Protein AF-A0A6P2CNF5-F1 (afdb_monomer_lite)

Sequence (81 aa):
MVSKKKLDTRRTELLDLFKLADKHPEQAQQAIQQVINPPYSRKLADNITESSINNLSDPYLENYYNDWLYKIWNYAEKIKQ

Structure (mmCIF, N/CA/C/O backbone):
data_AF-A0A6P2CNF5-F1
#
_entry.id   AF-A0A6P2CNF5-F1
#
loop_
_atom_site.group_PDB
_atom_site.id
_atom_site.type_symbol
_atom_site.label_atom_id
_atom_site.label_alt_id
_atom_site.label_comp_id
_atom_site.label_asym_id
_atom_site.label_entity_id
_atom_site.label_seq_id
_atom_site.pdbx_PDB_ins_code
_atom_site.Cartn_x
_atom_site.Cartn_y
_atom_site.Cartn_z
_atom_site.occupancy
_atom_site.B_iso_or_equiv
_atom_site.auth_seq_id
_atom_site.auth_comp_id
_atom_site.auth_asym_id
_atom_site.auth_atom_id
_atom_site.pdbx_PDB_model_num
ATOM 1 N N . MET A 1 1 ? 15.285 2.414 -17.673 1.00 61.78 1 MET A N 1
ATOM 2 C CA . MET A 1 1 ? 13.966 1.770 -17.828 1.00 61.78 1 MET A CA 1
ATOM 3 C C . MET A 1 1 ? 13.811 0.742 -16.726 1.00 61.78 1 MET A C 1
ATOM 5 O O . MET A 1 1 ? 14.638 -0.161 -16.642 1.00 61.78 1 MET A O 1
ATOM 9 N N . VAL A 1 2 ? 12.820 0.904 -15.850 1.00 69.06 2 VAL A N 1
ATOM 10 C CA . VAL A 1 2 ? 12.456 -0.141 -14.890 1.00 69.06 2 VAL A CA 1
ATOM 11 C C . VAL A 1 2 ? 11.793 -1.300 -15.639 1.00 69.06 2 VAL A C 1
ATOM 13 O O . VAL A 1 2 ? 10.959 -1.092 -16.515 1.00 69.06 2 VAL A O 1
ATOM 16 N N . SER A 1 3 ? 12.185 -2.536 -15.329 1.00 82.81 3 SER A N 1
ATOM 17 C CA . SER A 1 3 ? 11.600 -3.724 -15.954 1.00 82.81 3 SER A CA 1
ATOM 18 C C . SER A 1 3 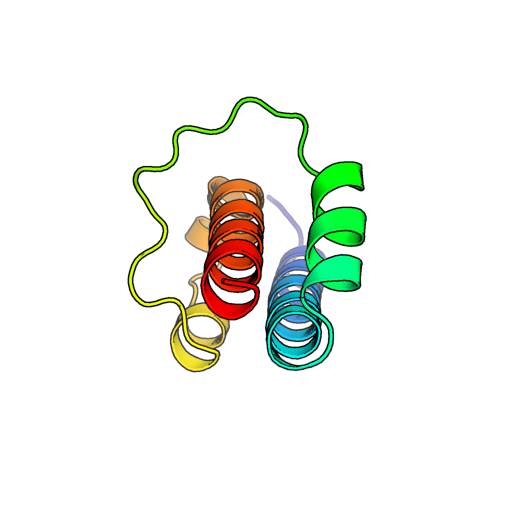? 10.117 -3.850 -15.600 1.00 82.81 3 SER A C 1
ATOM 20 O O . SER A 1 3 ? 9.762 -3.701 -14.431 1.00 82.81 3 SER A O 1
ATOM 22 N N . LYS A 1 4 ? 9.274 -4.238 -16.565 1.00 82.38 4 LYS A N 1
ATOM 23 C CA . LYS A 1 4 ? 7.831 -4.487 -16.363 1.00 82.38 4 LYS A CA 1
ATOM 24 C C . LYS A 1 4 ? 7.537 -5.350 -15.127 1.00 82.38 4 LYS A C 1
ATOM 26 O O . LYS A 1 4 ? 6.716 -4.983 -14.300 1.00 82.38 4 LYS A O 1
ATOM 31 N N . LYS A 1 5 ? 8.339 -6.401 -14.910 1.00 86.19 5 LYS A N 1
ATOM 32 C CA . LYS A 1 5 ? 8.277 -7.262 -13.715 1.00 86.19 5 LYS A CA 1
ATOM 33 C C . LYS A 1 5 ? 8.348 -6.485 -12.390 1.00 86.19 5 LYS A C 1
ATOM 35 O O . LYS A 1 5 ? 7.631 -6.813 -11.458 1.00 86.19 5 LYS A O 1
ATOM 40 N N . LYS A 1 6 ? 9.203 -5.461 -12.296 1.00 87.56 6 LYS A N 1
ATOM 41 C CA . LYS A 1 6 ? 9.347 -4.635 -11.085 1.00 87.56 6 LYS A CA 1
ATOM 42 C C . LYS A 1 6 ? 8.141 -3.716 -10.879 1.00 87.56 6 LYS A C 1
ATOM 44 O O . LYS A 1 6 ? 7.783 -3.451 -9.736 1.00 87.56 6 LYS A O 1
ATOM 49 N N . LEU A 1 7 ? 7.512 -3.245 -11.955 1.00 88.94 7 LEU A N 1
ATOM 50 C CA . LEU A 1 7 ? 6.271 -2.472 -11.868 1.00 88.94 7 LEU A CA 1
ATOM 51 C C . LEU A 1 7 ? 5.109 -3.364 -11.422 1.00 88.94 7 LEU A C 1
ATOM 53 O O . LEU A 1 7 ? 4.395 -2.998 -10.496 1.00 88.94 7 LEU A O 1
ATOM 57 N N . ASP A 1 8 ? 4.989 -4.573 -11.968 1.00 90.44 8 ASP A N 1
ATOM 58 C CA . ASP A 1 8 ? 3.973 -5.540 -11.533 1.00 90.44 8 ASP A CA 1
ATOM 59 C C . ASP A 1 8 ? 4.127 -5.898 -10.043 1.00 90.44 8 ASP A C 1
ATOM 61 O O . ASP A 1 8 ? 3.143 -5.914 -9.297 1.00 90.44 8 ASP A O 1
ATOM 65 N N . THR A 1 9 ? 5.367 -6.100 -9.574 1.00 92.25 9 THR A N 1
ATOM 66 C CA . THR A 1 9 ? 5.662 -6.296 -8.145 1.00 92.25 9 THR A CA 1
ATOM 67 C C . THR A 1 9 ? 5.199 -5.106 -7.309 1.00 92.25 9 THR A C 1
ATOM 69 O O . THR A 1 9 ? 4.447 -5.297 -6.360 1.00 92.25 9 THR A O 1
ATOM 72 N N . ARG A 1 10 ? 5.558 -3.876 -7.695 1.00 92.50 10 ARG A N 1
ATOM 73 C CA . ARG A 1 10 ? 5.135 -2.665 -6.974 1.00 92.50 10 ARG A CA 1
ATOM 74 C C . ARG A 1 10 ? 3.619 -2.519 -6.904 1.00 92.50 10 ARG A C 1
ATOM 76 O O . ARG A 1 10 ? 3.093 -2.115 -5.874 1.00 92.50 10 ARG A O 1
ATOM 83 N N . ARG A 1 11 ? 2.901 -2.839 -7.983 1.00 93.56 11 ARG A N 1
ATOM 84 C CA . ARG A 1 11 ? 1.433 -2.785 -7.991 1.00 93.56 11 ARG A CA 1
ATOM 85 C C . ARG A 1 11 ? 0.852 -3.784 -6.998 1.00 93.56 11 ARG A C 1
ATOM 87 O O . ARG A 1 11 ? -0.048 -3.432 -6.244 1.00 93.56 11 ARG A O 1
ATOM 94 N N . THR A 1 12 ? 1.393 -4.999 -6.996 1.00 94.19 12 THR A N 1
ATOM 95 C CA . THR A 1 12 ? 0.976 -6.071 -6.085 1.00 94.19 12 THR A CA 1
ATOM 96 C C . THR A 1 12 ? 1.218 -5.664 -4.633 1.00 94.19 12 THR A C 1
ATOM 98 O O . THR A 1 12 ? 0.295 -5.717 -3.830 1.00 94.19 12 THR A O 1
ATOM 101 N N . GLU A 1 13 ? 2.402 -5.129 -4.324 1.00 94.62 13 GLU A N 1
ATOM 102 C CA . GLU A 1 13 ? 2.732 -4.607 -2.993 1.00 94.62 13 GLU A CA 1
ATOM 103 C C . GLU A 1 13 ? 1.756 -3.513 -2.536 1.00 94.62 13 GLU A C 1
ATOM 105 O O . GLU A 1 13 ? 1.282 -3.552 -1.404 1.00 94.62 13 GLU A O 1
ATOM 110 N N . LEU A 1 14 ? 1.409 -2.555 -3.407 1.00 94.62 14 LEU A N 1
ATOM 111 C CA . LEU A 1 14 ? 0.430 -1.514 -3.071 1.00 94.62 14 LEU A CA 1
ATOM 112 C C . LEU A 1 14 ? -0.959 -2.100 -2.782 1.00 94.62 14 LEU A C 1
ATOM 114 O O . LEU A 1 14 ? -1.626 -1.649 -1.853 1.00 94.62 14 LEU A O 1
ATOM 118 N N . LEU A 1 15 ? -1.406 -3.093 -3.555 1.00 95.31 15 LEU A N 1
ATOM 119 C CA . LEU A 1 15 ? -2.695 -3.755 -3.333 1.00 95.31 15 LEU A CA 1
ATOM 120 C C . LEU A 1 15 ? -2.710 -4.535 -2.017 1.00 95.31 15 LEU A C 1
ATOM 122 O O . LEU A 1 15 ? -3.683 -4.448 -1.266 1.00 95.31 15 LEU A O 1
ATOM 126 N N . ASP A 1 16 ? -1.637 -5.266 -1.727 1.00 96.00 16 ASP A N 1
ATOM 127 C CA . ASP A 1 16 ? -1.505 -6.051 -0.503 1.00 96.00 16 ASP A CA 1
ATOM 128 C C . ASP A 1 16 ? -1.458 -5.141 0.724 1.00 96.00 16 ASP A C 1
ATOM 130 O O . ASP A 1 16 ? -2.176 -5.379 1.695 1.00 96.00 16 ASP A O 1
ATOM 134 N N . LEU A 1 17 ? -0.697 -4.045 0.660 1.00 95.12 17 LEU A N 1
ATOM 135 C CA . LEU A 1 17 ? -0.653 -3.041 1.721 1.00 95.12 17 LEU A CA 1
ATOM 136 C C . LEU A 1 17 ? -1.992 -2.324 1.897 1.00 95.12 17 LEU A C 1
ATOM 138 O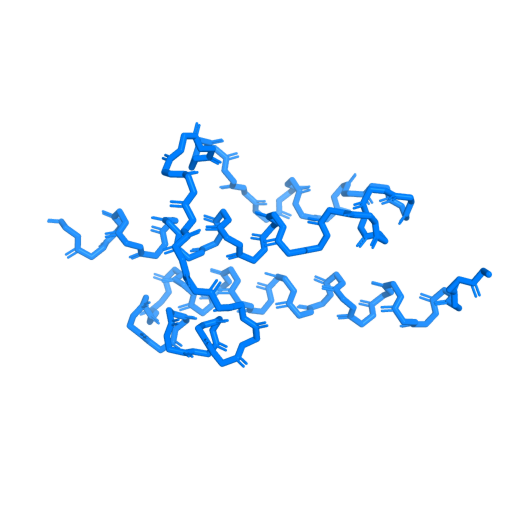 O . LEU A 1 17 ? -2.369 -2.031 3.029 1.00 95.12 17 LEU A O 1
ATOM 142 N N . PHE A 1 18 ? -2.735 -2.067 0.818 1.00 94.75 18 PHE A N 1
ATOM 143 C CA . PHE A 1 18 ? -4.075 -1.485 0.903 1.00 94.75 18 PHE A CA 1
ATOM 144 C C . PHE A 1 18 ? -5.074 -2.441 1.574 1.00 94.75 18 PHE A C 1
ATOM 146 O O . PHE A 1 18 ? -5.800 -2.037 2.480 1.00 94.75 18 PHE A O 1
ATOM 153 N N . LYS A 1 19 ? -5.057 -3.730 1.209 1.00 94.81 19 LYS A N 1
ATOM 154 C CA . LYS A 1 19 ? -5.871 -4.773 1.862 1.00 94.81 19 LYS A CA 1
ATOM 155 C C . LYS A 1 19 ? -5.471 -4.986 3.319 1.00 94.81 19 LYS A C 1
ATOM 157 O O . LYS A 1 19 ? -6.331 -5.228 4.166 1.00 94.81 19 LYS A O 1
ATOM 162 N N . LEU A 1 20 ? -4.175 -4.900 3.613 1.00 94.75 20 LEU A N 1
ATOM 163 C CA . LEU A 1 20 ? -3.660 -4.963 4.974 1.00 94.75 20 LEU A CA 1
ATOM 164 C C . LEU A 1 20 ? -4.098 -3.740 5.773 1.00 94.75 20 LEU A C 1
ATOM 166 O O . LEU A 1 20 ? -4.480 -3.902 6.922 1.00 94.75 20 LEU A O 1
ATOM 170 N N . ALA A 1 21 ? -4.086 -2.545 5.181 1.00 93.50 21 ALA A N 1
ATOM 171 C CA . ALA A 1 21 ? -4.556 -1.335 5.838 1.00 93.50 21 ALA A CA 1
ATOM 172 C C . ALA A 1 21 ? -6.019 -1.479 6.253 1.00 93.50 21 ALA A C 1
ATOM 174 O O . ALA A 1 21 ? -6.331 -1.238 7.411 1.00 93.50 21 ALA A O 1
ATOM 175 N N . ASP A 1 22 ? -6.874 -1.963 5.353 1.00 92.50 22 ASP A N 1
ATOM 176 C CA . ASP A 1 22 ? -8.305 -2.159 5.602 1.00 92.50 22 ASP A CA 1
ATOM 177 C C . ASP A 1 22 ? -8.606 -3.104 6.782 1.00 92.50 22 ASP A C 1
ATOM 179 O O . ASP A 1 22 ? -9.502 -2.847 7.581 1.00 92.50 22 ASP A O 1
ATOM 183 N N . LYS A 1 23 ? -7.826 -4.184 6.933 1.00 93.81 23 LYS A N 1
ATOM 184 C CA . LYS A 1 23 ? -8.041 -5.207 7.978 1.00 93.81 23 LYS A CA 1
ATOM 185 C C . LYS A 1 23 ? -7.231 -4.979 9.254 1.00 93.81 23 LYS A C 1
ATOM 187 O O . LYS A 1 23 ? -7.690 -5.281 10.353 1.00 93.81 23 LYS A O 1
ATOM 192 N N . HIS A 1 24 ? -5.997 -4.514 9.100 1.00 95.25 24 HIS A N 1
ATOM 193 C CA . HIS A 1 24 ? -4.972 -4.389 10.135 1.00 95.25 24 HIS A CA 1
ATOM 194 C C . HIS A 1 24 ? -4.183 -3.084 9.937 1.00 95.25 24 HIS A C 1
ATOM 196 O O . HIS A 1 24 ? -2.989 -3.103 9.606 1.00 95.25 24 HIS A O 1
ATOM 202 N N . PRO A 1 25 ? -4.818 -1.925 10.165 1.00 92.56 25 PRO A N 1
ATOM 203 C CA . PRO A 1 25 ? -4.222 -0.636 9.833 1.00 92.56 25 PRO A CA 1
ATOM 204 C C . PRO A 1 25 ? -2.919 -0.354 10.593 1.00 92.56 25 PRO A C 1
ATOM 206 O O . PRO A 1 25 ? -2.045 0.354 10.098 1.00 92.56 25 PRO A O 1
ATOM 209 N N . GLU A 1 26 ? -2.738 -0.909 11.794 1.00 92.94 26 GLU A N 1
ATOM 210 C CA . GLU A 1 26 ? -1.482 -0.795 12.548 1.00 92.94 26 GLU A CA 1
ATOM 211 C C . GLU A 1 26 ? -0.315 -1.493 11.870 1.00 92.94 26 GLU A C 1
ATOM 213 O O . GLU A 1 26 ? 0.745 -0.887 11.700 1.00 92.94 26 GLU A O 1
ATOM 218 N N . GLN A 1 27 ? -0.540 -2.718 11.407 1.00 93.81 27 GLN A N 1
ATOM 219 C CA . GLN A 1 27 ? 0.475 -3.503 10.715 1.00 93.81 27 GLN A CA 1
ATOM 220 C C . GLN A 1 27 ? 0.834 -2.869 9.370 1.00 93.81 27 GLN A C 1
ATOM 222 O O . GLN A 1 27 ? 2.014 -2.763 9.040 1.00 93.81 27 GLN A O 1
ATOM 227 N N . ALA A 1 28 ? -0.161 -2.373 8.627 1.00 92.56 28 ALA A N 1
ATOM 228 C CA . ALA A 1 28 ? 0.083 -1.667 7.374 1.00 92.56 28 ALA A CA 1
ATOM 229 C C . ALA A 1 28 ? 0.938 -0.412 7.580 1.00 92.56 28 ALA A C 1
ATOM 231 O O . ALA A 1 28 ? 1.897 -0.192 6.843 1.00 92.56 28 ALA A O 1
ATOM 232 N N . GLN A 1 29 ? 0.643 0.388 8.609 1.00 90.31 29 GLN A N 1
ATOM 233 C CA . GLN A 1 29 ? 1.442 1.574 8.902 1.00 90.31 29 GLN A CA 1
ATOM 234 C C . GLN A 1 29 ? 2.889 1.236 9.261 1.00 90.31 29 GLN A C 1
ATOM 236 O O . GLN A 1 29 ? 3.794 1.899 8.757 1.00 90.31 29 GLN A O 1
ATOM 241 N N . GLN A 1 30 ? 3.107 0.214 10.092 1.00 91.19 30 GLN A N 1
ATOM 242 C CA . GLN A 1 30 ? 4.451 -0.236 10.457 1.00 91.19 30 GLN A CA 1
ATOM 243 C C . GLN A 1 30 ? 5.225 -0.751 9.240 1.00 91.19 30 GLN A C 1
ATOM 245 O O . GLN A 1 30 ? 6.375 -0.364 9.045 1.00 91.19 30 GLN A O 1
ATOM 250 N N . ALA A 1 31 ? 4.592 -1.572 8.397 1.00 92.06 31 ALA A N 1
ATOM 251 C CA . ALA A 1 31 ? 5.206 -2.090 7.176 1.00 92.06 31 ALA A CA 1
ATOM 252 C C . ALA A 1 31 ? 5.603 -0.956 6.219 1.00 92.06 31 ALA A C 1
ATOM 254 O O . ALA A 1 31 ? 6.711 -0.943 5.687 1.00 92.06 31 ALA A O 1
ATOM 255 N N . ILE A 1 32 ? 4.729 0.039 6.047 1.00 90.75 32 ILE A N 1
ATOM 256 C CA . ILE A 1 32 ? 4.994 1.186 5.176 1.00 90.75 32 ILE A CA 1
ATOM 257 C C . ILE A 1 32 ? 6.110 2.073 5.746 1.00 90.75 32 ILE A C 1
ATOM 259 O O . ILE A 1 32 ? 6.998 2.472 4.997 1.00 90.75 32 ILE A O 1
ATOM 263 N N . GLN A 1 33 ? 6.125 2.335 7.057 1.00 89.06 33 GLN A N 1
ATOM 264 C CA . GLN A 1 33 ? 7.161 3.146 7.719 1.00 89.06 33 GLN A CA 1
ATOM 265 C C . GLN A 1 33 ? 8.579 2.568 7.593 1.00 89.06 33 GLN A C 1
ATOM 267 O O . GLN A 1 33 ? 9.543 3.317 7.700 1.00 89.06 33 GLN A O 1
ATOM 272 N N . GLN A 1 34 ? 8.731 1.263 7.345 1.00 86.38 34 GLN A N 1
ATOM 273 C CA . GLN A 1 34 ? 10.044 0.668 7.053 1.00 86.38 34 GLN A CA 1
ATOM 274 C C . GLN A 1 34 ? 10.572 1.050 5.664 1.00 86.38 34 GLN A C 1
ATOM 276 O O . GLN A 1 34 ? 11.779 1.029 5.431 1.00 86.38 34 GLN A O 1
ATOM 281 N N . VAL A 1 35 ? 9.671 1.375 4.736 1.00 85.31 35 VAL A N 1
ATOM 282 C CA . VAL A 1 35 ? 9.997 1.723 3.348 1.00 85.31 35 VAL A CA 1
ATOM 283 C C . VAL A 1 35 ? 10.078 3.237 3.171 1.00 85.31 35 VAL A C 1
ATOM 285 O O . VAL A 1 35 ? 10.895 3.734 2.395 1.00 85.31 35 VAL A O 1
ATOM 288 N N . ILE A 1 36 ? 9.230 3.977 3.885 1.00 80.25 36 ILE A N 1
ATOM 289 C CA . ILE A 1 36 ? 9.082 5.420 3.738 1.00 80.25 36 ILE A CA 1
ATOM 290 C C . ILE A 1 36 ? 9.519 6.115 5.059 1.00 80.25 36 ILE A C 1
ATOM 292 O O . ILE A 1 36 ? 8.921 5.910 6.112 1.00 80.25 36 ILE A O 1
ATOM 296 N N . ASN A 1 37 ? 10.564 6.961 5.006 1.00 69.50 37 ASN A N 1
ATOM 297 C CA . ASN A 1 37 ? 11.002 7.823 6.119 1.00 69.50 37 ASN A CA 1
ATOM 298 C C . ASN A 1 37 ? 10.198 9.146 6.275 1.00 69.50 37 ASN A C 1
ATOM 300 O O . ASN A 1 37 ? 10.260 10.000 5.384 1.00 69.50 37 ASN A O 1
ATOM 304 N N . PRO A 1 38 ? 9.523 9.392 7.418 1.00 62.66 38 PRO A N 1
ATOM 305 C CA . PRO A 1 38 ? 8.849 10.666 7.711 1.00 62.66 38 PRO A CA 1
ATOM 306 C C . PRO A 1 38 ? 9.836 11.855 7.811 1.00 62.66 38 PRO A C 1
ATOM 308 O O . PRO A 1 38 ? 11.026 11.636 8.041 1.00 62.66 38 PRO A O 1
ATOM 311 N N . PRO A 1 39 ? 9.376 13.123 7.706 1.00 59.47 39 PRO A N 1
ATOM 312 C CA . PRO A 1 39 ? 7.985 13.578 7.712 1.00 59.47 39 PRO A CA 1
ATOM 313 C C . PRO A 1 39 ? 7.350 13.654 6.321 1.00 59.47 39 PRO A C 1
ATOM 315 O O . PRO A 1 39 ? 7.950 14.117 5.354 1.00 59.47 39 PRO A O 1
ATOM 318 N N . TYR A 1 40 ? 6.075 13.281 6.255 1.00 64.38 40 TYR A N 1
ATOM 319 C CA . TYR A 1 40 ? 5.265 13.397 5.050 1.00 64.38 40 TYR A CA 1
ATOM 320 C C . TYR A 1 40 ? 4.255 14.535 5.157 1.00 64.38 40 TYR A C 1
ATOM 322 O O . TYR A 1 40 ? 3.654 14.765 6.208 1.00 64.38 40 TYR A O 1
ATOM 330 N N . SER A 1 41 ? 4.033 15.231 4.045 1.00 58.25 41 SER A N 1
ATOM 331 C CA . SER A 1 41 ? 3.005 16.267 3.946 1.00 58.25 41 SER A CA 1
ATOM 332 C C . SER A 1 41 ? 1.615 15.624 3.855 1.00 58.25 41 SER A C 1
ATOM 334 O O . SER A 1 41 ? 1.239 15.119 2.800 1.00 58.25 41 SER A O 1
ATOM 336 N N . ARG A 1 42 ? 0.843 15.690 4.953 1.00 53.81 42 ARG A N 1
ATOM 337 C CA . ARG A 1 42 ? -0.529 15.157 5.192 1.00 53.81 42 ARG A CA 1
ATOM 338 C C . ARG A 1 42 ? -1.626 15.486 4.175 1.00 53.81 42 ARG A C 1
ATOM 340 O O . ARG A 1 42 ? -2.780 15.147 4.401 1.00 53.81 42 ARG A O 1
ATOM 347 N N . LYS A 1 43 ? -1.321 16.129 3.051 1.00 57.22 43 LYS A N 1
ATOM 348 C CA . LYS A 1 43 ? -2.339 16.745 2.190 1.00 57.22 43 LYS A CA 1
ATOM 349 C C . LYS A 1 43 ? -2.941 15.855 1.095 1.00 57.22 43 LYS A C 1
ATOM 351 O O . LYS A 1 43 ? -3.765 16.359 0.346 1.00 57.22 43 LYS A O 1
ATOM 356 N N . LEU A 1 44 ? -2.574 14.575 0.967 1.00 57.19 44 LEU A N 1
ATOM 357 C CA . LEU A 1 44 ? -2.987 13.755 -0.191 1.00 57.19 44 LEU A CA 1
ATOM 358 C C . LEU A 1 44 ? -3.727 12.452 0.155 1.00 57.19 44 LEU A C 1
ATOM 360 O O . LEU A 1 44 ? -3.645 11.499 -0.610 1.00 57.19 44 LEU A O 1
ATOM 364 N N . ALA A 1 45 ? -4.452 12.387 1.274 1.00 58.09 45 ALA A N 1
ATOM 365 C CA . ALA A 1 45 ? -5.125 11.158 1.718 1.00 58.09 45 ALA A CA 1
ATOM 366 C C . ALA A 1 45 ? -6.461 10.834 1.018 1.00 58.09 45 ALA A C 1
ATOM 368 O O . ALA A 1 45 ? -7.031 9.774 1.276 1.00 58.09 45 ALA A O 1
ATOM 369 N N . ASP A 1 46 ? -6.994 11.705 0.161 1.00 59.25 46 ASP A N 1
ATOM 370 C CA . ASP A 1 46 ? -8.388 11.536 -0.245 1.00 59.25 46 ASP A CA 1
ATOM 371 C C . ASP A 1 46 ? -8.578 10.524 -1.385 1.00 59.25 46 ASP A C 1
ATOM 373 O O . ASP A 1 46 ? -8.018 10.642 -2.477 1.00 59.25 46 ASP A O 1
ATOM 377 N N . ASN A 1 47 ? -9.449 9.549 -1.103 1.00 69.12 47 ASN A N 1
ATOM 378 C CA . ASN A 1 47 ? -10.109 8.646 -2.049 1.00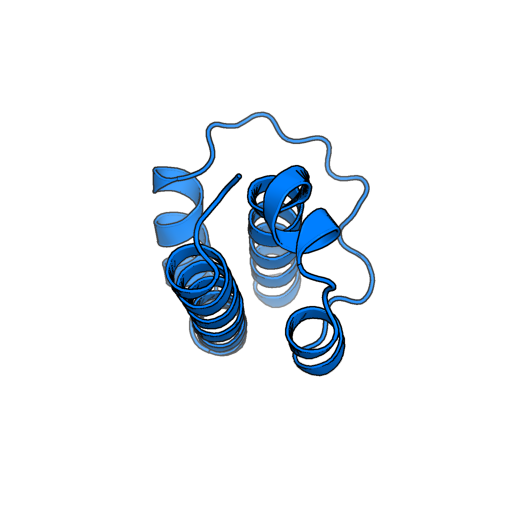 69.12 47 ASN A CA 1
ATOM 379 C C . ASN A 1 47 ? -9.211 7.614 -2.752 1.00 69.12 47 ASN A C 1
ATOM 381 O O . ASN A 1 47 ? -9.387 7.331 -3.940 1.00 69.12 47 ASN A O 1
ATOM 385 N N . ILE A 1 48 ? -8.280 6.997 -2.018 1.00 85.38 48 ILE A N 1
ATOM 386 C CA . ILE A 1 48 ? -7.628 5.770 -2.493 1.00 85.38 48 ILE A CA 1
ATOM 387 C C . ILE A 1 48 ? -8.612 4.590 -2.475 1.00 85.38 48 ILE A C 1
ATOM 389 O O . ILE A 1 48 ? -9.346 4.380 -1.515 1.00 85.38 48 ILE A O 1
ATOM 393 N N . THR A 1 49 ? -8.624 3.819 -3.559 1.00 88.94 49 THR A N 1
ATOM 394 C CA . THR A 1 49 ? -9.411 2.585 -3.715 1.00 88.94 49 THR A CA 1
ATOM 395 C C . THR A 1 49 ? -8.574 1.498 -4.386 1.00 88.94 49 THR A C 1
ATOM 397 O O . THR A 1 49 ? -7.620 1.806 -5.108 1.00 88.94 49 THR A O 1
ATOM 400 N N . GLU A 1 50 ? -8.971 0.231 -4.249 1.00 89.88 50 GLU A N 1
ATOM 401 C CA . GLU A 1 50 ? -8.327 -0.881 -4.968 1.00 89.88 50 GLU A CA 1
ATOM 402 C C . GLU A 1 50 ? -8.315 -0.639 -6.491 1.00 89.88 50 GLU A C 1
ATOM 404 O O . GLU A 1 50 ? -7.304 -0.851 -7.160 1.00 89.88 50 GLU A O 1
ATOM 409 N N . SER A 1 51 ? -9.408 -0.087 -7.035 1.00 89.94 51 SER A N 1
ATOM 410 C CA . SER A 1 51 ? -9.513 0.302 -8.448 1.00 89.94 51 SER A CA 1
ATOM 411 C C . SER A 1 51 ? -8.484 1.366 -8.840 1.00 89.94 51 SER A C 1
ATOM 413 O O . SER A 1 51 ? -7.848 1.261 -9.888 1.00 89.94 51 SER A O 1
ATOM 415 N N . SER A 1 52 ? -8.258 2.372 -7.991 1.00 89.94 52 SER A N 1
ATOM 416 C CA . SER A 1 52 ? -7.268 3.419 -8.271 1.00 89.94 52 SER A CA 1
ATOM 417 C C . SER A 1 52 ? -5.830 2.880 -8.331 1.00 89.94 52 SER A C 1
ATOM 419 O O . SER A 1 52 ? -5.048 3.346 -9.155 1.00 89.94 52 SER A O 1
ATOM 421 N N . ILE A 1 53 ? -5.503 1.853 -7.534 1.00 90.00 53 ILE A N 1
ATOM 422 C CA . ILE A 1 53 ? -4.193 1.180 -7.552 1.00 90.00 53 ILE A CA 1
ATOM 423 C C . ILE A 1 53 ? -4.074 0.277 -8.790 1.00 90.00 53 ILE A C 1
ATOM 425 O O . ILE A 1 53 ? -3.062 0.298 -9.494 1.00 90.00 53 ILE A O 1
ATOM 429 N N . ASN A 1 54 ? -5.126 -0.482 -9.112 1.00 89.75 54 ASN A N 1
ATOM 430 C CA . ASN A 1 54 ? -5.168 -1.343 -10.298 1.00 89.75 54 ASN A CA 1
ATOM 431 C C . ASN A 1 54 ? -5.053 -0.562 -11.611 1.00 89.75 54 ASN A C 1
ATOM 433 O O . ASN A 1 54 ? -4.426 -1.044 -12.549 1.00 89.75 54 ASN A O 1
ATOM 437 N N . ASN A 1 55 ? -5.590 0.657 -11.663 1.00 89.62 55 ASN A N 1
ATOM 438 C CA . ASN A 1 55 ? -5.578 1.497 -12.861 1.00 89.62 55 ASN A CA 1
ATOM 439 C C . ASN A 1 55 ? -4.366 2.438 -12.957 1.00 89.62 55 ASN A C 1
ATOM 441 O O . ASN A 1 55 ? -4.298 3.252 -13.879 1.00 89.62 55 ASN A O 1
ATOM 445 N N . LEU A 1 56 ? -3.391 2.346 -12.043 1.00 88.50 56 LEU A N 1
ATOM 446 C CA . LEU A 1 56 ? -2.148 3.109 -12.164 1.00 88.50 56 LEU A CA 1
ATOM 447 C C . LEU A 1 56 ? -1.449 2.794 -13.482 1.00 88.50 56 LEU A C 1
ATOM 449 O O . LEU A 1 56 ? -1.285 1.628 -13.824 1.00 88.50 56 LEU A O 1
ATOM 453 N N . SER A 1 57 ? -0.991 3.807 -14.205 1.00 90.00 57 SER A N 1
ATOM 454 C CA . SER A 1 57 ? -0.120 3.571 -15.352 1.00 90.00 57 SER A CA 1
ATOM 455 C C . SER A 1 57 ? 1.311 3.298 -14.891 1.00 90.00 57 SER A C 1
ATOM 457 O O . SER A 1 57 ? 1.744 3.764 -13.836 1.00 90.00 57 SER A O 1
ATOM 459 N N . ASP A 1 58 ? 2.056 2.554 -15.699 1.00 90.12 58 ASP A N 1
ATOM 460 C CA . ASP A 1 58 ? 3.447 2.183 -15.430 1.00 90.12 58 ASP A CA 1
ATOM 461 C C . ASP A 1 58 ? 4.355 3.390 -15.106 1.00 90.12 58 ASP A C 1
ATOM 463 O O . ASP A 1 58 ? 5.043 3.340 -14.083 1.00 90.12 58 ASP A O 1
ATOM 467 N N . PRO A 1 59 ? 4.310 4.517 -15.854 1.00 88.50 59 PRO A N 1
ATOM 468 C CA . PRO A 1 59 ? 5.089 5.707 -15.506 1.00 88.50 59 PRO A CA 1
ATOM 469 C C . PRO A 1 59 ? 4.686 6.309 -14.159 1.00 88.50 59 PRO A C 1
ATOM 471 O O . PRO A 1 59 ? 5.534 6.822 -13.429 1.00 88.50 59 PRO A O 1
ATOM 474 N N . TYR A 1 60 ? 3.401 6.251 -13.804 1.00 86.00 60 TYR A N 1
ATOM 475 C CA . TYR A 1 60 ? 2.943 6.765 -12.518 1.00 86.00 60 TYR A CA 1
ATOM 476 C C . TYR A 1 60 ? 3.390 5.869 -11.367 1.00 86.00 60 TYR A C 1
ATOM 478 O O . TYR A 1 60 ? 3.829 6.362 -10.333 1.00 86.00 60 TYR A O 1
ATOM 486 N N . LEU A 1 61 ? 3.321 4.554 -11.551 1.00 87.56 61 LEU A N 1
ATOM 487 C CA . LEU A 1 61 ? 3.794 3.593 -10.566 1.00 87.56 61 LEU A CA 1
ATOM 488 C C . LEU A 1 61 ? 5.320 3.641 -10.399 1.00 87.56 61 LEU A C 1
ATOM 490 O O . LEU A 1 61 ? 5.838 3.385 -9.315 1.00 87.56 61 LEU A O 1
ATOM 494 N N . GLU A 1 62 ? 6.065 3.977 -11.450 1.00 87.56 62 GLU A N 1
ATOM 495 C CA . GLU A 1 62 ? 7.513 4.151 -11.361 1.00 87.56 62 GLU A CA 1
ATOM 496 C C . GLU A 1 62 ? 7.884 5.381 -10.523 1.00 87.56 62 GLU A C 1
ATOM 498 O O . GLU A 1 62 ? 8.695 5.258 -9.597 1.00 87.56 62 GLU A O 1
ATOM 503 N N . ASN A 1 63 ? 7.264 6.526 -10.828 1.00 85.25 63 ASN A N 1
ATOM 504 C CA . ASN A 1 63 ? 7.643 7.833 -10.289 1.00 85.25 63 ASN A CA 1
ATOM 505 C C . ASN A 1 63 ? 6.969 8.180 -8.953 1.00 85.25 63 ASN A C 1
ATOM 507 O O . ASN A 1 63 ? 7.568 8.892 -8.154 1.00 85.25 63 ASN A O 1
ATOM 511 N N . TYR A 1 64 ? 5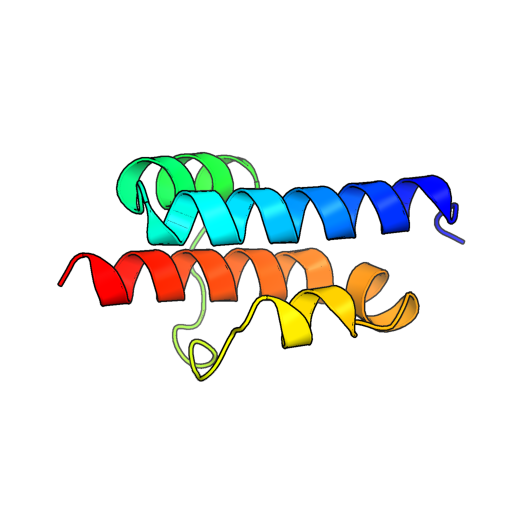.766 7.660 -8.691 1.00 87.19 64 TYR A N 1
ATOM 512 C CA . TYR A 1 64 ? 4.947 8.039 -7.531 1.00 87.19 64 TYR A CA 1
ATOM 513 C C . TYR A 1 64 ? 4.682 6.879 -6.563 1.00 87.19 64 TYR A C 1
ATOM 515 O O . TYR A 1 64 ? 3.786 6.960 -5.728 1.00 87.19 64 TYR A O 1
ATOM 523 N N . TYR A 1 65 ? 5.435 5.776 -6.646 1.00 89.12 65 TYR A N 1
ATOM 524 C CA . TYR A 1 65 ? 5.254 4.616 -5.756 1.00 89.12 65 TYR A CA 1
ATOM 525 C C . TYR A 1 65 ? 5.228 5.005 -4.268 1.00 89.12 65 TYR A C 1
ATOM 527 O O . TYR A 1 65 ? 4.333 4.594 -3.533 1.00 89.12 65 TYR A O 1
ATOM 535 N N . ASN A 1 66 ? 6.164 5.857 -3.839 1.00 87.88 66 ASN A N 1
ATOM 5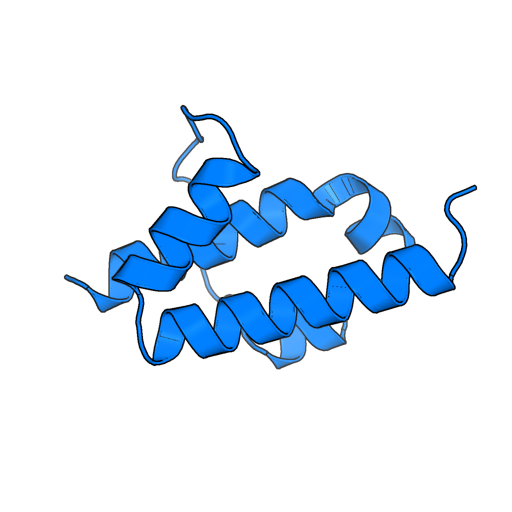36 C CA . ASN A 1 66 ? 6.242 6.315 -2.451 1.00 87.88 66 ASN A CA 1
ATOM 537 C C . ASN A 1 66 ? 5.046 7.198 -2.062 1.00 87.88 66 ASN A C 1
ATOM 539 O O . ASN A 1 66 ? 4.572 7.111 -0.931 1.00 87.88 66 ASN A O 1
ATOM 543 N N . ASP A 1 67 ? 4.516 8.000 -2.989 1.00 86.88 67 ASP A N 1
ATOM 544 C CA . ASP A 1 67 ? 3.293 8.770 -2.753 1.00 86.88 67 ASP A CA 1
ATOM 545 C C . ASP A 1 67 ? 2.090 7.847 -2.538 1.00 86.88 67 ASP A C 1
ATOM 547 O O . ASP A 1 67 ? 1.236 8.125 -1.701 1.00 86.88 67 ASP A O 1
ATOM 551 N N . TRP A 1 68 ? 2.027 6.719 -3.250 1.00 89.44 68 TRP A N 1
ATOM 552 C CA . TRP A 1 68 ? 0.980 5.715 -3.055 1.00 89.44 68 TRP A CA 1
ATOM 553 C C . TRP A 1 68 ? 1.112 4.968 -1.731 1.00 89.44 68 TRP A C 1
ATOM 555 O O . TRP A 1 68 ? 0.108 4.812 -1.036 1.00 89.44 68 TRP A O 1
ATOM 565 N N . LEU A 1 69 ? 2.327 4.586 -1.330 1.00 90.75 69 LEU A N 1
ATOM 566 C CA . LEU A 1 69 ? 2.572 4.058 0.016 1.00 90.75 69 LEU A CA 1
ATOM 567 C C . LEU A 1 69 ? 2.097 5.046 1.083 1.00 90.75 69 LEU A C 1
ATOM 569 O O . LEU A 1 69 ? 1.411 4.669 2.031 1.00 90.75 69 LEU A O 1
ATOM 573 N N . TYR A 1 70 ? 2.387 6.329 0.886 1.00 87.88 70 TYR A N 1
ATOM 574 C CA . TYR A 1 70 ? 1.950 7.366 1.801 1.00 87.88 70 TYR A CA 1
ATOM 575 C C . TYR A 1 70 ? 0.421 7.525 1.857 1.00 87.88 70 TYR A C 1
ATOM 577 O O . TYR A 1 70 ? -0.157 7.665 2.938 1.00 87.88 70 TYR A O 1
ATOM 585 N N . LYS A 1 71 ? -0.264 7.450 0.711 1.00 88.38 71 LYS A N 1
ATOM 586 C CA . LYS A 1 71 ? -1.734 7.436 0.652 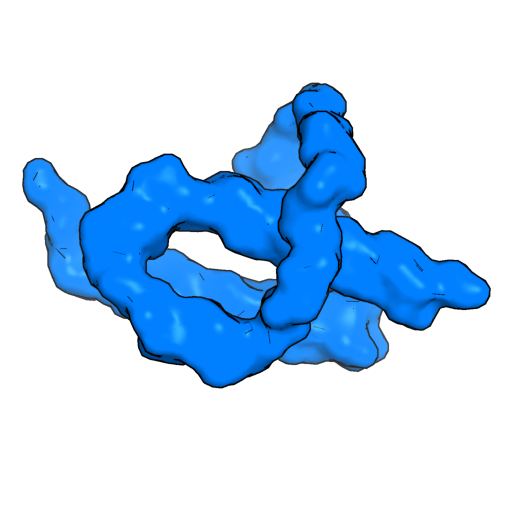1.00 88.38 71 LYS A CA 1
ATOM 587 C C . LYS A 1 71 ? -2.328 6.271 1.438 1.00 88.38 71 LYS A C 1
ATOM 589 O O . LYS A 1 71 ? -3.268 6.484 2.199 1.00 88.38 71 LYS A O 1
ATOM 594 N N . ILE A 1 72 ? -1.762 5.071 1.294 1.00 90.94 72 ILE A N 1
ATOM 595 C CA . ILE A 1 72 ? -2.196 3.883 2.043 1.00 90.94 72 ILE A CA 1
ATOM 596 C C . ILE A 1 72 ? -1.938 4.071 3.544 1.00 90.94 72 ILE A C 1
ATOM 598 O O . ILE A 1 72 ? -2.800 3.751 4.358 1.00 90.94 72 ILE A O 1
ATOM 602 N N . TRP A 1 73 ? -0.793 4.645 3.922 1.00 90.50 73 TRP A N 1
ATOM 603 C CA . TRP A 1 73 ? -0.469 4.919 5.323 1.00 90.50 73 TRP A CA 1
ATOM 604 C C . TRP A 1 73 ? -1.465 5.890 5.977 1.00 90.50 73 TRP A C 1
ATOM 606 O O . TRP A 1 73 ? -1.911 5.643 7.099 1.00 90.50 73 TRP A O 1
ATOM 616 N N . ASN A 1 74 ? -1.864 6.956 5.271 1.00 87.62 74 ASN A N 1
ATOM 617 C CA . ASN A 1 74 ? -2.897 7.879 5.755 1.00 87.62 74 ASN A CA 1
ATOM 618 C C . ASN A 1 74 ? -4.290 7.239 5.772 1.00 87.62 74 ASN A C 1
ATOM 620 O O . ASN A 1 74 ? -5.054 7.496 6.697 1.00 87.62 74 ASN A O 1
ATOM 624 N N . TYR A 1 75 ? -4.635 6.417 4.771 1.00 88.88 75 TYR A N 1
ATOM 625 C CA . TYR A 1 75 ? -5.884 5.647 4.781 1.00 88.88 75 TYR A CA 1
ATOM 626 C C . TYR A 1 75 ? -5.957 4.784 6.042 1.00 88.88 75 TYR A C 1
ATOM 628 O O . TYR A 1 75 ? -6.939 4.861 6.774 1.00 88.88 75 TYR A O 1
ATOM 636 N N . ALA A 1 76 ? -4.870 4.068 6.348 1.00 90.38 76 ALA A N 1
ATOM 637 C CA . ALA A 1 76 ? -4.720 3.310 7.581 1.00 90.38 76 ALA A CA 1
ATOM 638 C C . ALA A 1 76 ? -4.802 4.196 8.840 1.00 90.38 76 ALA A C 1
ATOM 640 O O . ALA A 1 76 ? -5.378 3.767 9.831 1.00 90.38 76 ALA A O 1
ATOM 641 N N . GLU A 1 77 ? -4.261 5.423 8.830 1.00 87.44 77 GLU A N 1
ATOM 642 C CA . GLU A 1 77 ? -4.397 6.370 9.958 1.00 87.44 77 GLU A CA 1
ATOM 643 C C . GLU A 1 77 ? -5.864 6.739 10.189 1.00 87.44 77 GLU A C 1
ATOM 645 O O . GLU A 1 77 ? -6.331 6.732 11.323 1.00 87.44 77 GLU A O 1
ATOM 650 N N . LYS A 1 78 ? -6.590 7.028 9.106 1.00 86.75 78 LYS A N 1
ATOM 651 C CA . LYS A 1 78 ? -7.975 7.500 9.141 1.00 86.75 78 LYS A CA 1
ATOM 652 C C . LYS A 1 78 ? -8.940 6.448 9.676 1.00 86.75 78 LYS A C 1
ATOM 654 O O . LYS A 1 78 ? -9.819 6.795 10.446 1.00 86.75 78 LYS A O 1
ATOM 659 N N . ILE A 1 79 ? -8.790 5.189 9.270 1.00 87.00 79 ILE A N 1
ATOM 660 C CA . ILE A 1 79 ? -9.688 4.104 9.704 1.00 87.00 79 ILE A CA 1
ATOM 661 C C . ILE A 1 79 ? -9.410 3.607 11.131 1.00 87.00 79 ILE A C 1
ATOM 663 O O . ILE A 1 79 ? -10.226 2.876 11.680 1.00 87.00 79 ILE A O 1
ATOM 667 N N . LYS A 1 80 ? -8.265 3.969 11.731 1.00 80.69 80 LYS A N 1
ATOM 668 C CA . LYS A 1 80 ? -7.982 3.707 13.155 1.00 80.69 80 LYS A CA 1
ATOM 669 C C . LYS A 1 80 ? -8.706 4.661 14.101 1.00 80.69 80 LYS A C 1
ATOM 671 O O . LYS A 1 80 ? -8.837 4.323 15.274 1.00 80.69 80 LYS A O 1
ATOM 676 N N . GLN A 1 81 ? -9.027 5.867 13.626 1.00 64.62 81 GLN A N 1
ATOM 677 C CA . GLN A 1 81 ? -9.676 6.929 14.401 1.00 64.62 81 GLN A CA 1
ATOM 678 C C . GLN A 1 81 ? -11.184 6.703 14.462 1.00 64.62 81 GLN A C 1
ATOM 680 O O . GLN A 1 81 ? -11.748 6.983 15.541 1.00 64.62 81 GLN A O 1
#

Secondary structure (DSSP, 8-state):
---HHHHHHHHHHHHHHHHHHHH-HHHHHHHHHHHSPSP--GGG-TT--HHHHHT--HHHHHHSHHHHHHHHHHHHHHHH-

Foldseek 3Di:
DDDPVVLVVLLVVLLVLLVCLVVPLPVSLVVLCVVDPDDDDLPPQPDDDNVVSVPDDSVCCVPCSNVSSVNSNVSSVVVVD

pLDDT: mean 84.96, std 11.27, range [53.81, 96.0]

Organism: NCBI:txid1981069

Radius of gyration: 12.06 Å; chains: 1; bounding box: 24×24×32 Å